Protein AF-X1L0G1-F1 (afdb_monomer_lite)

Secondary structure (DSSP, 8-state):
---TTSS---------HHHHHHHHHHHHHSGGG-S---EEEETTEEEEHHHHHHHHHHTS-B-TT--B---HHHHHHHHHHHHHGGGGGT-TT--HHHHHHHHHHHHHTTS----HHHHHHTTSTT----S-------SSTTT-

pLDDT: mean 85.41, std 16.12, range [44.31, 98.56]

Foldseek 3Di:
DPCPVVDDPPPPPPCDPVNVCVVVVVVVVPPQDDPPFDFDQDPNATDGPVRQVCCLVAFADADPVSHGDGDPLRLQLLLLLLVLVCVCVVDVPDPSVVSSVVSSVCVSNVVDDADRQSSRPRPHPVNDRDDDDDDDADPDPVRD

Sequence (144 aa):
PGMEELVLPGHKYSISSSQLQAIVSQVMTADEFSPQASSQVVSGIELSGNSLRVLEKRYLGKNQRGEVIETPQELFRRVARYIASAESLYDTGADISAIEEIFYQLMTNLEFLPNSPTLMNAGRELGQLSACFVIPVDDSMESI

Organism: NCBI:txid412755

Structure (mmCIF, N/CA/C/O backbone):
data_AF-X1L0G1-F1
#
_entry.id   AF-X1L0G1-F1
#
loop_
_atom_site.group_PDB
_atom_site.id
_atom_site.type_symbol
_atom_site.label_atom_id
_atom_site.label_alt_id
_atom_site.label_comp_id
_atom_site.label_asym_id
_atom_site.label_entity_id
_atom_site.label_seq_id
_atom_site.pdbx_PDB_ins_code
_atom_site.Cartn_x
_atom_site.Cartn_y
_atom_site.Cartn_z
_atom_site.occupancy
_atom_site.B_iso_or_equiv
_atom_site.auth_seq_id
_atom_site.auth_comp_id
_atom_site.auth_asym_id
_atom_site.auth_atom_id
_atom_site.pdbx_PDB_model_num
ATOM 1 N N . PRO A 1 1 ? -18.377 -41.701 14.348 1.00 56.09 1 PRO A N 1
ATOM 2 C CA . PRO A 1 1 ? -18.352 -42.781 15.355 1.00 56.09 1 PRO A CA 1
ATOM 3 C C . PRO A 1 1 ? -16.903 -43.194 15.644 1.00 56.09 1 PRO A C 1
ATOM 5 O O . PRO A 1 1 ? -16.267 -43.783 14.775 1.00 56.09 1 PRO A O 1
ATOM 8 N N . GLY A 1 2 ? -16.365 -42.817 16.804 1.00 65.19 2 GLY A N 1
ATOM 9 C CA . GLY A 1 2 ? -15.024 -43.219 17.255 1.00 65.19 2 GLY A CA 1
ATOM 10 C C . GLY A 1 2 ? -14.082 -42.094 17.704 1.00 65.19 2 GLY A C 1
ATOM 11 O O . GLY A 1 2 ? -12.892 -42.342 17.839 1.00 65.19 2 GLY A O 1
ATOM 12 N N . MET A 1 3 ? -14.572 -40.869 17.916 1.00 62.94 3 MET A N 1
ATOM 13 C CA . MET A 1 3 ? -13.787 -39.736 18.459 1.00 62.94 3 MET A CA 1
ATOM 14 C C . MET A 1 3 ? -14.470 -39.100 19.681 1.00 62.94 3 MET A C 1
ATOM 16 O O . MET A 1 3 ? -14.073 -38.031 20.139 1.00 62.94 3 MET A O 1
ATOM 20 N N . GLU A 1 4 ? -15.510 -39.740 20.219 1.00 67.44 4 GLU A N 1
ATOM 21 C CA . GLU A 1 4 ? -16.305 -39.224 21.334 1.00 67.44 4 GLU A CA 1
ATOM 22 C C . GLU A 1 4 ? -15.498 -39.133 22.647 1.00 67.44 4 GLU A C 1
ATOM 24 O O . GLU A 1 4 ? -15.810 -38.296 23.488 1.00 67.44 4 GLU A O 1
ATOM 29 N N . GLU A 1 5 ? -14.428 -39.923 22.804 1.00 57.28 5 GLU A N 1
ATOM 30 C CA . GLU A 1 5 ? -13.549 -39.915 23.991 1.00 57.28 5 GLU A CA 1
ATOM 31 C C . GLU A 1 5 ? -12.468 -38.818 23.971 1.00 57.28 5 GLU A C 1
ATOM 33 O O . GLU A 1 5 ? -11.870 -38.520 25.002 1.00 57.28 5 GLU A O 1
ATOM 38 N N . LEU A 1 6 ? -12.222 -38.191 22.815 1.00 57.34 6 LEU A N 1
ATOM 39 C CA . LEU A 1 6 ? -11.238 -37.107 22.663 1.00 57.34 6 LEU A CA 1
ATOM 40 C C . LEU A 1 6 ? -11.865 -35.715 22.818 1.00 57.34 6 LEU A C 1
ATOM 42 O O . LEU A 1 6 ? -11.161 -34.705 22.862 1.00 57.34 6 LEU A O 1
ATOM 46 N N . VAL A 1 7 ? -13.192 -35.652 22.927 1.00 50.72 7 VAL A N 1
ATOM 47 C CA . VAL A 1 7 ? -13.920 -34.434 23.264 1.00 50.72 7 VAL A CA 1
ATOM 48 C C . VAL A 1 7 ? -13.991 -34.363 24.784 1.00 50.72 7 VAL A C 1
ATOM 50 O O . VAL A 1 7 ? -14.734 -35.116 25.411 1.00 50.72 7 VAL A O 1
ATOM 53 N N . LEU A 1 8 ? -13.212 -33.454 25.386 1.00 51.69 8 LEU A N 1
ATOM 54 C CA . LEU A 1 8 ? -13.354 -33.108 26.805 1.00 51.69 8 LEU A CA 1
ATOM 55 C C . LEU A 1 8 ? -14.848 -32.934 27.113 1.00 51.69 8 LEU A C 1
ATOM 57 O O . LEU A 1 8 ? -15.512 -32.241 26.335 1.00 51.69 8 LEU A O 1
ATOM 61 N N . PRO A 1 9 ? -15.394 -33.530 28.195 1.00 53.38 9 PRO A N 1
ATOM 62 C CA . PRO A 1 9 ? -16.798 -33.373 28.538 1.00 53.38 9 PRO A CA 1
ATOM 63 C C . PRO A 1 9 ? -17.085 -31.882 28.627 1.00 53.38 9 PRO A C 1
ATOM 65 O O . PRO A 1 9 ? -16.634 -31.199 29.552 1.00 53.38 9 PRO A O 1
ATOM 68 N N . GLY A 1 10 ? -17.768 -31.377 27.595 1.00 50.69 10 GLY A N 1
ATOM 69 C CA . GLY A 1 10 ? -18.078 -29.971 27.467 1.00 50.69 10 GLY A CA 1
ATOM 70 C C . GLY A 1 10 ? -18.776 -29.586 28.748 1.00 50.69 10 GLY A C 1
ATOM 71 O O . GLY A 1 10 ? -19.837 -30.135 29.058 1.00 50.69 10 GLY A O 1
ATOM 72 N N . HIS A 1 11 ? -18.151 -28.708 29.531 1.00 48.50 11 HIS A N 1
ATOM 73 C CA . HIS A 1 11 ? -18.848 -28.074 30.628 1.00 48.50 11 HIS A CA 1
ATOM 74 C C . HIS A 1 11 ? -20.089 -27.462 29.996 1.00 48.50 11 HIS A C 1
ATOM 76 O O . HIS A 1 11 ? -20.002 -26.496 29.236 1.00 48.50 11 HIS A O 1
ATOM 82 N N . LYS A 1 12 ? -21.245 -28.084 30.247 1.00 55.66 12 LYS A N 1
ATOM 83 C CA . LYS A 1 12 ? -22.542 -27.495 29.958 1.00 55.66 12 LYS A CA 1
ATOM 84 C C . LYS A 1 12 ? -22.662 -26.342 30.936 1.00 55.66 12 LYS A C 1
ATOM 86 O O . LYS A 1 12 ? -23.299 -26.467 31.976 1.00 55.66 12 LYS A O 1
ATOM 91 N N . TYR A 1 13 ? -21.969 -25.247 30.643 1.00 55.00 13 TYR A N 1
ATOM 92 C CA . TYR A 1 13 ? -22.233 -23.978 31.276 1.00 55.00 13 TYR A CA 1
ATOM 93 C C . TYR A 1 13 ? -23.708 -23.718 31.003 1.00 55.00 13 TYR A C 1
ATOM 95 O O . TYR A 1 13 ? -24.110 -23.506 29.858 1.00 55.00 13 TYR A O 1
ATOM 103 N N . SER A 1 14 ? -24.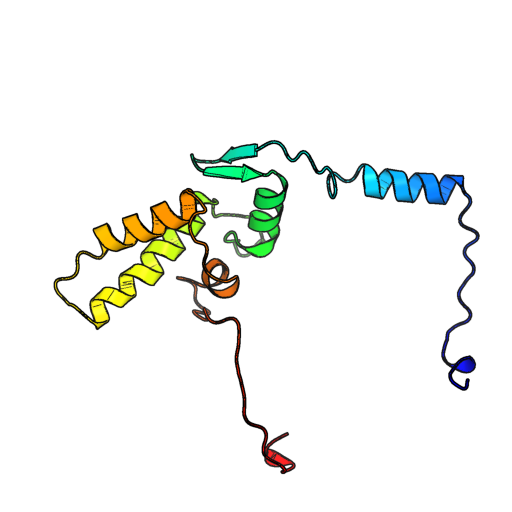537 -23.842 32.040 1.00 58.19 14 SER A N 1
ATOM 104 C CA . SER A 1 14 ? -25.936 -23.446 31.977 1.00 58.19 14 SER A CA 1
ATOM 105 C C . SER A 1 14 ? -25.953 -21.925 31.963 1.00 58.19 14 SER A C 1
ATOM 107 O O . SER A 1 14 ? -26.172 -21.279 32.987 1.00 58.19 14 SER A O 1
ATOM 109 N N . ILE A 1 15 ? -25.612 -21.347 30.816 1.00 67.50 15 ILE A N 1
ATOM 110 C CA . ILE A 1 15 ? -25.731 -19.915 30.616 1.00 67.50 15 ILE A CA 1
ATOM 111 C C . ILE A 1 15 ? -27.228 -19.631 30.679 1.00 67.50 15 ILE A C 1
ATOM 113 O O . ILE A 1 15 ? -28.004 -20.170 29.886 1.00 67.50 15 ILE A O 1
ATOM 117 N N . SER A 1 16 ? -27.654 -18.855 31.673 1.00 79.31 16 SER A N 1
ATOM 118 C CA . SER A 1 16 ? -29.059 -18.477 31.781 1.00 79.31 16 SER A CA 1
ATOM 119 C C . SER A 1 16 ? -29.455 -17.658 30.554 1.00 79.31 16 SER A C 1
ATOM 121 O O . SER A 1 16 ? -28.628 -16.955 29.970 1.00 79.31 16 SER A O 1
ATOM 123 N N . SER A 1 17 ? -30.734 -17.671 30.176 1.00 75.69 17 SER A N 1
ATOM 124 C CA . SER A 1 17 ? -31.220 -16.836 29.068 1.00 75.69 17 SER A CA 1
ATOM 125 C C . SER A 1 17 ? -30.875 -15.352 29.257 1.00 75.69 17 SER A C 1
ATOM 127 O O . SER A 1 17 ? -30.631 -14.656 28.278 1.00 75.69 17 SER A O 1
ATOM 129 N N . SER A 1 18 ? -30.775 -14.884 30.508 1.00 77.88 18 SER A N 1
ATOM 130 C CA . SER A 1 18 ? -30.327 -13.530 30.850 1.00 77.88 18 SER A CA 1
ATOM 131 C C . SER A 1 18 ? -28.828 -13.304 30.637 1.00 77.88 18 SER A C 1
ATOM 133 O O . SER A 1 18 ? -28.445 -12.238 30.170 1.00 77.88 18 SER A O 1
ATOM 135 N N . GLN A 1 19 ? -27.972 -14.288 30.923 1.00 79.50 19 GLN A N 1
ATOM 136 C CA . GLN A 1 19 ? -26.539 -14.214 30.626 1.00 79.50 19 GLN A CA 1
ATOM 137 C C . GLN A 1 19 ? -26.280 -14.301 29.119 1.00 79.50 19 GLN A C 1
ATOM 139 O O . GLN A 1 19 ? -25.451 -13.561 28.603 1.00 79.50 19 GLN A O 1
ATOM 144 N N . LEU A 1 20 ? -27.030 -15.141 28.401 1.00 79.38 20 LEU A N 1
ATOM 145 C CA . LEU A 1 20 ? -26.990 -15.197 26.940 1.00 79.38 20 LEU A CA 1
ATOM 146 C C . LEU A 1 20 ? -27.439 -13.867 26.336 1.00 79.38 20 LEU A C 1
ATOM 148 O O . LEU A 1 20 ? -26.749 -13.338 25.475 1.00 79.38 20 LEU A O 1
ATOM 152 N N . GLN A 1 21 ? -28.537 -13.281 26.822 1.00 76.00 21 GLN A N 1
ATOM 153 C CA . GLN A 1 21 ? -28.964 -11.947 26.398 1.00 76.00 21 GLN A CA 1
ATOM 154 C C . GLN A 1 21 ? -27.951 -10.864 26.762 1.00 76.00 21 GLN A C 1
ATOM 156 O O . GLN A 1 21 ? -27.765 -9.955 25.968 1.00 76.00 21 GLN A O 1
ATOM 161 N N . ALA A 1 22 ? -27.273 -10.948 27.908 1.00 78.81 22 ALA A N 1
ATOM 162 C CA . ALA A 1 22 ? -26.240 -9.987 28.286 1.00 78.81 22 ALA A CA 1
ATOM 163 C C . ALA A 1 22 ? -25.001 -10.093 27.388 1.00 78.81 22 ALA A C 1
ATOM 165 O O . ALA A 1 22 ? -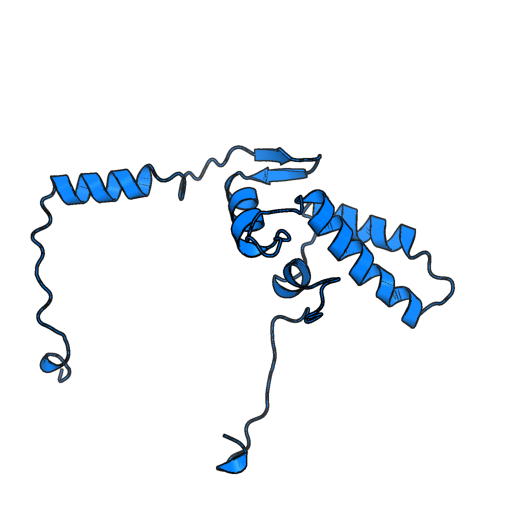24.493 -9.068 26.949 1.00 78.81 22 ALA A O 1
ATOM 166 N N . ILE A 1 23 ? -24.553 -11.310 27.067 1.00 77.12 23 ILE A N 1
ATOM 167 C CA . ILE A 1 23 ? -23.427 -11.550 26.154 1.00 77.12 23 ILE A CA 1
ATOM 168 C C . ILE A 1 23 ? -23.801 -11.127 24.735 1.00 77.12 23 ILE A C 1
ATOM 170 O O . ILE A 1 23 ? -23.052 -10.391 24.107 1.00 77.12 23 ILE A O 1
ATOM 174 N N . VAL A 1 24 ? -24.972 -11.532 24.236 1.00 70.31 24 VAL A N 1
ATOM 175 C CA . VAL A 1 24 ? -25.457 -11.121 22.913 1.00 70.31 24 VAL A CA 1
ATOM 176 C C . VAL A 1 24 ? -25.641 -9.611 22.863 1.00 70.31 24 VAL A C 1
ATOM 178 O O . VAL A 1 24 ? -25.198 -8.998 21.907 1.00 70.31 24 VAL A O 1
ATOM 181 N N . SER A 1 25 ? -26.218 -8.987 23.889 1.00 68.94 25 SER A N 1
ATOM 182 C CA . SER A 1 25 ? -26.354 -7.531 23.944 1.00 68.94 25 SER A CA 1
ATOM 183 C C . SER A 1 25 ? -24.984 -6.860 23.981 1.00 68.94 25 SER A C 1
ATOM 185 O O . SER A 1 25 ? -24.761 -5.958 23.197 1.00 68.94 25 SER A O 1
ATOM 187 N N . GLN A 1 26 ? -24.013 -7.351 24.760 1.00 66.19 26 GLN A N 1
ATOM 188 C CA . GLN A 1 26 ? -22.638 -6.832 24.739 1.00 66.19 26 GLN A CA 1
ATOM 189 C C . GLN A 1 26 ? -21.978 -6.965 23.362 1.00 66.19 26 GLN A C 1
ATOM 191 O O . GLN A 1 26 ? -21.394 -5.997 22.885 1.00 66.19 26 GLN A O 1
ATOM 196 N N . VAL A 1 27 ? -22.123 -8.113 22.698 1.00 63.66 27 VAL A N 1
ATOM 197 C CA . VAL A 1 27 ? -21.602 -8.366 21.344 1.00 63.66 27 VAL A CA 1
ATOM 198 C C . VAL A 1 27 ? -22.321 -7.517 20.287 1.00 63.66 27 VAL A C 1
ATOM 200 O O . VAL A 1 27 ? -21.696 -7.096 19.325 1.00 63.66 27 VAL A O 1
ATOM 203 N N . MET A 1 28 ? -23.611 -7.229 20.469 1.00 57.31 28 MET A N 1
ATOM 204 C CA . MET A 1 28 ? -24.414 -6.401 19.556 1.00 57.31 28 MET A CA 1
ATOM 205 C C . MET A 1 28 ? -24.293 -4.894 19.851 1.00 57.31 28 MET A C 1
ATOM 207 O O . MET A 1 28 ? -24.550 -4.084 18.967 1.00 57.31 28 MET A O 1
ATOM 211 N N . THR A 1 29 ? -23.926 -4.508 21.081 1.00 55.34 29 THR A N 1
ATOM 212 C CA . THR A 1 29 ? -23.602 -3.124 21.486 1.00 55.34 29 THR A CA 1
ATOM 213 C C . THR A 1 29 ? -22.150 -2.765 21.224 1.00 55.34 29 THR A C 1
ATOM 215 O O . THR A 1 29 ? -21.821 -1.584 21.139 1.00 55.34 29 THR A O 1
ATOM 218 N N . ALA A 1 30 ? -21.272 -3.764 21.089 1.00 51.41 30 ALA A N 1
ATOM 219 C CA . ALA A 1 30 ? -20.046 -3.557 20.357 1.00 51.41 30 ALA A CA 1
ATOM 220 C C . ALA A 1 30 ? -20.498 -3.163 18.950 1.00 51.41 30 ALA A C 1
ATOM 222 O O . ALA A 1 30 ? -21.200 -3.918 18.285 1.00 51.41 30 ALA A O 1
ATOM 223 N N . ASP A 1 31 ? -20.146 -1.951 18.539 1.00 51.28 31 ASP A N 1
ATOM 224 C CA . ASP A 1 31 ? -20.389 -1.309 17.237 1.00 51.28 31 ASP A CA 1
ATOM 225 C C . ASP A 1 31 ? -19.941 -2.144 16.003 1.00 51.28 31 ASP A C 1
ATOM 227 O O . ASP A 1 31 ? -19.758 -1.616 14.908 1.00 51.28 31 ASP A O 1
ATOM 231 N N . GLU A 1 32 ? -19.695 -3.444 16.160 1.00 50.88 32 GLU A N 1
ATOM 232 C CA . GLU A 1 32 ? -19.045 -4.348 15.221 1.00 50.88 32 GLU A CA 1
ATOM 233 C C . GLU A 1 32 ? -19.951 -4.782 14.061 1.00 50.88 32 GLU A C 1
ATOM 235 O O . GLU A 1 32 ? -19.433 -5.240 13.046 1.00 50.88 32 GLU A O 1
ATOM 240 N N . PHE A 1 33 ? -21.274 -4.597 14.149 1.00 49.34 33 PHE A N 1
ATOM 241 C CA . PHE A 1 33 ? -22.211 -5.050 13.109 1.00 49.34 33 PHE A CA 1
ATOM 242 C C . PHE A 1 33 ? -23.384 -4.098 12.829 1.00 49.34 33 PHE A C 1
ATOM 244 O O . PHE A 1 33 ? -24.454 -4.543 12.417 1.00 49.34 33 PHE A O 1
ATOM 251 N N . SER A 1 34 ? -23.210 -2.781 12.990 1.00 44.31 34 SER A N 1
ATOM 252 C CA . SER A 1 34 ? -24.196 -1.841 12.437 1.00 44.31 34 SER A CA 1
ATOM 253 C C . SER A 1 34 ? -24.009 -1.726 10.913 1.00 44.31 34 SER A C 1
ATOM 255 O O . SER A 1 34 ? -22.979 -1.213 10.468 1.00 44.31 34 SER A O 1
ATOM 257 N N . PRO A 1 35 ? -24.981 -2.157 10.081 1.00 49.69 35 PRO A N 1
ATOM 258 C CA . PRO A 1 35 ? -24.902 -2.055 8.620 1.00 49.69 35 PRO A CA 1
ATOM 259 C C . PRO A 1 35 ? -25.003 -0.606 8.113 1.00 49.69 35 PRO A C 1
ATOM 261 O O . PRO A 1 35 ? -24.914 -0.358 6.914 1.00 49.69 35 PRO A O 1
ATOM 264 N N . GLN A 1 36 ? -25.184 0.359 9.016 1.00 52.50 36 GLN A N 1
ATOM 265 C CA . GLN A 1 36 ? -25.260 1.787 8.730 1.00 52.50 36 GLN A CA 1
ATOM 266 C C . GLN A 1 36 ? -24.028 2.475 9.323 1.00 52.50 36 GLN A C 1
ATOM 268 O O . GLN A 1 36 ? -24.119 3.269 10.257 1.00 52.50 36 GLN A O 1
ATOM 273 N N . ALA A 1 37 ? -22.842 2.129 8.822 1.00 55.28 37 ALA A N 1
ATOM 274 C CA . ALA A 1 37 ? -21.630 2.835 9.208 1.00 55.28 37 ALA A CA 1
ATOM 275 C C . ALA A 1 37 ? -21.686 4.251 8.621 1.00 55.28 37 ALA A C 1
ATOM 277 O O . ALA A 1 37 ? -21.609 4.426 7.406 1.00 55.28 37 ALA A O 1
ATOM 278 N N . SER A 1 38 ? -21.826 5.264 9.477 1.00 63.81 38 SER A N 1
ATOM 279 C CA . SER A 1 38 ? -21.668 6.664 9.082 1.00 63.81 38 SER A CA 1
ATOM 280 C C . SER A 1 38 ? -20.338 6.830 8.337 1.00 63.81 38 SER A C 1
ATOM 282 O O . SER A 1 38 ? -19.285 6.485 8.887 1.00 63.81 38 SER A O 1
ATOM 284 N N . SER A 1 39 ? -20.387 7.326 7.099 1.00 68.56 39 SER A N 1
ATOM 285 C CA . SER A 1 39 ? -19.184 7.748 6.380 1.00 68.56 39 SER A CA 1
ATOM 286 C C . SER A 1 39 ? -18.595 8.960 7.094 1.00 68.56 39 SER A C 1
ATOM 288 O O . SER A 1 39 ? -19.320 9.881 7.475 1.00 68.56 39 SER A O 1
ATOM 290 N N . GLN A 1 40 ? -17.292 8.932 7.326 1.00 76.00 40 GLN A N 1
ATOM 291 C CA . GLN A 1 40 ? -16.529 10.032 7.883 1.00 76.00 40 GLN A CA 1
ATOM 292 C C . GLN A 1 40 ? -15.551 10.502 6.813 1.00 76.00 40 GLN A C 1
ATOM 294 O O . GLN A 1 40 ? -14.797 9.707 6.252 1.00 76.00 40 GLN A O 1
ATOM 299 N N . VAL A 1 41 ? -15.553 11.805 6.541 1.00 77.62 41 VAL A N 1
ATOM 300 C CA . VAL A 1 41 ? -14.529 12.420 5.697 1.00 77.62 41 VAL A CA 1
ATOM 301 C C . VAL A 1 41 ? -13.295 12.622 6.566 1.00 77.62 41 VAL A C 1
ATOM 303 O O . VAL A 1 41 ? -13.253 13.533 7.393 1.00 77.62 41 VAL A O 1
ATOM 306 N N . VAL A 1 42 ? -12.292 11.764 6.398 1.00 76.50 42 VAL A N 1
ATOM 307 C CA . VAL A 1 42 ? -11.003 11.890 7.084 1.00 76.50 42 VAL A CA 1
ATOM 308 C C . VAL A 1 42 ? -9.980 12.362 6.069 1.00 76.50 42 VAL A C 1
ATOM 310 O O . VAL A 1 42 ? -9.698 11.672 5.093 1.00 76.50 42 VAL A O 1
ATOM 313 N N . SER A 1 43 ? -9.445 13.564 6.285 1.00 71.25 43 SER A N 1
ATOM 314 C CA . SER A 1 43 ? -8.429 14.167 5.410 1.00 71.25 43 SER A CA 1
ATOM 315 C C . SER A 1 43 ? -8.834 14.229 3.926 1.00 71.25 43 SER A C 1
ATOM 317 O O . SER A 1 43 ? -8.001 14.069 3.040 1.00 71.25 43 SER A O 1
ATOM 319 N N . GLY A 1 44 ? -10.126 14.446 3.654 1.00 78.88 44 GLY A N 1
ATOM 320 C CA . GLY A 1 44 ? -10.676 14.519 2.294 1.00 78.88 44 GLY A CA 1
ATOM 321 C C . GLY A 1 44 ? -11.023 13.170 1.656 1.00 78.88 44 GLY A C 1
ATOM 322 O O . GLY A 1 44 ? -11.441 13.152 0.506 1.00 78.88 44 GLY A O 1
ATOM 323 N N . ILE A 1 45 ? -10.883 12.060 2.388 1.00 90.06 45 ILE A N 1
ATOM 324 C CA . ILE A 1 45 ? -11.218 10.708 1.928 1.00 90.06 45 ILE A CA 1
ATOM 325 C C . ILE A 1 45 ? -12.480 10.247 2.660 1.00 90.06 45 ILE A C 1
ATOM 327 O O . ILE A 1 45 ? -12.529 10.264 3.893 1.00 90.06 45 ILE A O 1
ATOM 331 N N . GLU A 1 46 ? -13.499 9.827 1.915 1.00 90.44 46 GLU A N 1
ATOM 332 C CA . GLU A 1 46 ? -14.726 9.265 2.483 1.00 90.44 46 GLU A CA 1
ATOM 333 C C . GLU A 1 46 ? -14.501 7.816 2.925 1.00 90.44 46 GLU A C 1
ATOM 335 O O . GLU A 1 46 ? -14.386 6.903 2.108 1.00 90.44 46 GLU A O 1
ATOM 340 N N . LEU A 1 47 ? -14.432 7.591 4.238 1.00 91.06 47 LEU A N 1
ATOM 341 C CA . LEU A 1 47 ? -14.208 6.273 4.823 1.00 91.06 47 LEU A CA 1
ATOM 342 C C . LEU A 1 47 ? -15.279 5.954 5.860 1.00 91.06 47 LEU A C 1
ATOM 344 O O . LEU A 1 47 ? -15.616 6.764 6.719 1.00 91.06 47 LEU A O 1
ATOM 348 N N . SER A 1 48 ? -15.791 4.724 5.829 1.00 91.25 48 SER A N 1
ATOM 349 C CA . SER A 1 48 ? -16.690 4.255 6.885 1.00 91.25 48 SER A CA 1
ATOM 350 C C . SER A 1 48 ? -15.950 4.138 8.223 1.00 91.25 48 SER A C 1
ATOM 352 O O . SER A 1 48 ? -14.750 3.848 8.264 1.00 91.25 48 SER A O 1
ATOM 354 N N . GLY A 1 49 ? -16.677 4.256 9.337 1.00 89.31 49 GLY A N 1
ATOM 355 C CA . GLY A 1 49 ? -16.099 4.015 10.665 1.00 89.31 49 GLY A CA 1
ATOM 356 C C . GLY A 1 49 ? -15.481 2.614 10.825 1.00 89.31 49 GLY A C 1
ATOM 357 O O . GLY A 1 49 ? -14.516 2.443 11.566 1.00 89.31 49 GLY A O 1
ATOM 358 N N . ASN A 1 50 ? -15.986 1.599 10.113 1.00 89.81 50 ASN A N 1
ATOM 359 C CA . ASN A 1 50 ? -15.362 0.272 10.093 1.00 89.81 50 ASN A CA 1
ATOM 360 C C . ASN A 1 50 ? -14.033 0.284 9.319 1.00 89.81 50 ASN A C 1
ATOM 362 O O . ASN A 1 50 ? -13.034 -0.261 9.787 1.00 89.81 50 ASN A O 1
ATOM 366 N N . SER A 1 51 ? -13.998 0.956 8.165 1.00 91.56 51 SER A N 1
ATOM 367 C CA . SER A 1 51 ? -12.785 1.108 7.355 1.00 91.56 51 SER A CA 1
ATOM 368 C C . SER A 1 51 ? -11.665 1.764 8.161 1.00 91.56 51 SER A C 1
ATOM 370 O O . SER A 1 51 ? -10.547 1.256 8.161 1.00 91.56 51 SER A O 1
ATOM 372 N N . LEU A 1 52 ? -11.968 2.830 8.910 1.00 92.81 52 LEU A N 1
ATOM 373 C CA . LEU A 1 52 ? -10.992 3.510 9.769 1.00 92.81 52 LEU A CA 1
ATOM 374 C C . LEU A 1 52 ? -10.434 2.581 10.851 1.00 92.81 52 LEU A C 1
ATOM 376 O O . LEU A 1 52 ? -9.218 2.449 10.975 1.00 92.81 52 LEU A O 1
ATOM 380 N N . ARG A 1 53 ? -11.299 1.839 11.554 1.00 92.19 53 ARG A N 1
ATOM 381 C CA . ARG A 1 53 ? -10.864 0.851 12.558 1.00 92.19 53 ARG A CA 1
ATOM 382 C C . ARG A 1 53 ? -9.965 -0.228 11.953 1.00 92.19 53 ARG A C 1
ATOM 384 O O . ARG A 1 53 ? -8.965 -0.621 12.555 1.00 92.19 53 ARG A O 1
ATOM 391 N N . VAL A 1 54 ? -10.297 -0.723 10.759 1.00 94.69 54 VAL A N 1
ATOM 392 C CA . VAL A 1 54 ? -9.475 -1.716 10.050 1.00 94.69 54 VAL A CA 1
ATOM 393 C C . VAL A 1 54 ? -8.121 -1.123 9.650 1.00 94.69 54 VAL A C 1
ATOM 395 O O . VAL A 1 54 ? -7.096 -1.781 9.853 1.00 94.69 54 VAL A O 1
ATOM 398 N N . LEU A 1 55 ? -8.098 0.111 9.135 1.00 95.62 55 LEU A N 1
ATOM 399 C CA . LEU A 1 55 ? -6.874 0.833 8.786 1.00 95.62 55 LEU A CA 1
ATOM 400 C C . LEU A 1 55 ? -5.959 1.000 10.002 1.00 95.62 55 LEU A C 1
ATOM 402 O O . LEU A 1 55 ? -4.814 0.553 9.959 1.00 95.62 55 LEU A O 1
ATOM 406 N N . GLU A 1 56 ? -6.469 1.539 11.108 1.00 94.38 56 GLU A N 1
ATOM 407 C CA . GLU A 1 56 ? -5.722 1.717 12.361 1.00 94.38 56 GLU A CA 1
ATOM 408 C C . GLU A 1 56 ? -5.183 0.398 12.920 1.00 94.38 56 GLU A C 1
ATOM 410 O O . GLU A 1 56 ? -4.050 0.308 13.407 1.00 94.38 56 GLU A O 1
ATOM 415 N N . LYS A 1 57 ? -5.983 -0.669 12.849 1.00 94.50 57 LYS A N 1
ATOM 416 C CA . LYS A 1 57 ? -5.587 -1.962 13.402 1.00 94.50 57 LYS A CA 1
ATOM 417 C C . LYS A 1 57 ? -4.488 -2.627 12.574 1.00 94.50 57 LYS A C 1
ATOM 419 O O . LYS A 1 57 ? -3.576 -3.202 13.171 1.00 94.50 57 LYS A O 1
ATOM 424 N N . ARG A 1 58 ? -4.573 -2.569 11.239 1.00 94.12 58 ARG A N 1
ATOM 425 C CA . ARG A 1 58 ? -3.817 -3.457 10.333 1.00 94.12 58 ARG A CA 1
ATOM 426 C C . ARG A 1 58 ? -2.841 -2.757 9.384 1.00 94.12 58 ARG A C 1
ATOM 428 O O . ARG A 1 58 ? -1.867 -3.393 9.004 1.00 94.12 58 ARG A O 1
ATOM 435 N N . TYR A 1 59 ? -3.106 -1.521 8.967 1.00 96.69 59 TYR A N 1
ATOM 436 C CA 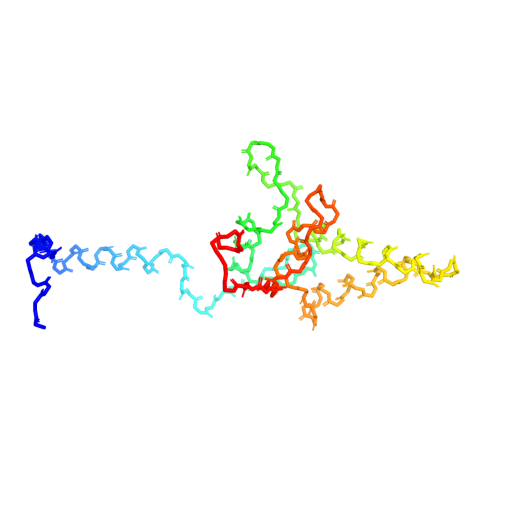. TYR A 1 59 ? -2.441 -0.920 7.800 1.00 96.69 59 TYR A CA 1
ATOM 437 C C . TYR A 1 59 ? -1.623 0.328 8.131 1.00 96.69 59 TYR A C 1
ATOM 439 O O . TYR A 1 59 ? -0.501 0.468 7.641 1.00 96.69 59 TYR A O 1
ATOM 447 N N . LEU A 1 60 ? -2.156 1.213 8.978 1.00 96.69 60 LEU A N 1
ATOM 448 C CA . LEU A 1 60 ? -1.475 2.451 9.342 1.00 96.69 60 LEU A CA 1
ATOM 449 C C . LEU A 1 60 ? -0.166 2.157 10.082 1.00 96.69 60 LEU A C 1
ATOM 451 O O . LEU A 1 60 ? -0.068 1.248 10.911 1.00 96.69 60 LEU A O 1
ATOM 455 N N . GLY A 1 61 ? 0.860 2.929 9.741 1.00 95.12 61 GLY A N 1
ATOM 456 C CA . GLY A 1 61 ? 2.164 2.942 10.383 1.00 95.12 61 GLY A CA 1
ATOM 457 C C . GLY A 1 61 ? 2.066 3.138 11.880 1.00 95.12 61 GLY A C 1
ATOM 458 O O . GLY A 1 61 ? 1.309 3.973 12.373 1.00 95.12 61 GLY A O 1
ATOM 459 N N . LYS A 1 62 ? 2.857 2.341 12.595 1.00 95.19 62 LYS A N 1
ATOM 460 C CA . LYS A 1 62 ? 2.964 2.382 14.046 1.00 95.19 62 LYS A CA 1
ATOM 461 C C . LYS A 1 62 ? 4.413 2.564 14.439 1.00 95.19 62 LYS A C 1
ATOM 463 O O . LYS A 1 62 ? 5.309 2.031 13.787 1.00 95.19 62 LYS A O 1
ATOM 468 N N . ASN A 1 63 ? 4.632 3.315 15.507 1.00 93.56 63 ASN A N 1
ATOM 469 C CA . ASN A 1 63 ? 5.955 3.430 16.100 1.00 93.56 63 ASN A CA 1
ATOM 470 C C . ASN A 1 63 ? 6.291 2.191 16.955 1.00 93.56 63 ASN A C 1
ATOM 472 O O . ASN A 1 63 ? 5.496 1.261 17.092 1.00 93.56 63 ASN A O 1
ATOM 476 N N . GLN A 1 64 ? 7.469 2.197 17.581 1.00 93.50 64 GLN A N 1
ATOM 477 C CA . GLN A 1 64 ? 7.946 1.096 18.430 1.00 93.50 64 GLN A CA 1
ATOM 478 C C . GLN A 1 64 ? 7.072 0.841 19.673 1.00 93.50 64 GLN A C 1
ATOM 480 O O . GLN A 1 64 ? 7.130 -0.239 20.251 1.00 93.50 64 GLN A O 1
ATOM 485 N N . ARG A 1 65 ? 6.251 1.817 20.083 1.00 94.62 65 ARG A N 1
ATOM 486 C CA . ARG A 1 65 ? 5.284 1.686 21.185 1.00 94.62 65 ARG A CA 1
ATOM 487 C C . ARG A 1 65 ? 3.919 1.172 20.713 1.00 94.62 65 ARG A C 1
ATOM 489 O O . ARG A 1 65 ? 3.022 1.004 21.530 1.00 94.62 65 ARG A O 1
ATOM 496 N N . GLY A 1 66 ? 3.753 0.924 19.411 1.00 91.81 66 GLY A N 1
ATOM 497 C CA . GLY A 1 66 ? 2.494 0.486 18.811 1.00 91.81 66 GLY A CA 1
ATOM 498 C C . GLY A 1 66 ? 1.479 1.610 18.576 1.00 91.81 66 GLY A C 1
ATOM 499 O O . GLY A 1 66 ? 0.347 1.325 18.187 1.00 91.81 66 GLY A O 1
ATOM 500 N N . GLU A 1 67 ? 1.864 2.870 18.788 1.00 95.25 67 GLU A N 1
ATOM 501 C CA . GLU A 1 67 ? 0.998 4.032 18.566 1.00 95.25 67 GLU A CA 1
ATOM 502 C C . GLU A 1 67 ? 0.910 4.322 17.063 1.00 95.25 67 GLU A C 1
ATOM 504 O O . GLU A 1 67 ? 1.932 4.285 16.372 1.00 95.25 67 GLU A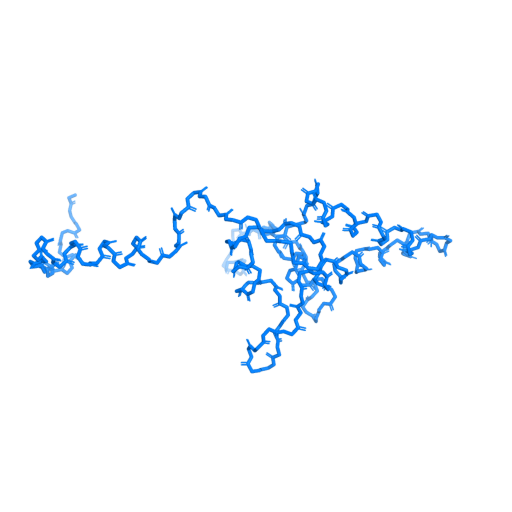 O 1
ATOM 509 N N . VAL A 1 68 ? -0.295 4.608 16.559 1.00 96.12 68 VAL A N 1
ATOM 510 C CA . VAL A 1 68 ? -0.519 4.970 15.151 1.00 96.12 68 VAL A CA 1
ATOM 511 C C . VAL A 1 68 ? 0.110 6.337 14.871 1.00 96.12 68 VAL A C 1
ATOM 513 O O . VAL A 1 68 ? -0.170 7.304 15.573 1.00 96.12 68 VAL A O 1
ATOM 516 N N . ILE A 1 69 ? 0.961 6.402 13.847 1.00 96.44 69 ILE A N 1
ATOM 517 C CA . ILE A 1 69 ? 1.709 7.603 13.432 1.00 96.44 69 ILE A CA 1
ATOM 518 C C . ILE A 1 69 ? 1.481 7.974 11.962 1.00 96.44 69 ILE A C 1
ATOM 520 O O . ILE A 1 69 ? 2.168 8.838 11.434 1.00 96.44 69 ILE A O 1
ATOM 524 N N . GLU A 1 70 ? 0.570 7.280 11.289 1.00 96.44 70 GLU A N 1
ATOM 525 C CA . GLU A 1 70 ? 0.261 7.472 9.876 1.00 96.44 70 GLU A CA 1
ATOM 526 C C . GLU A 1 70 ? -1.249 7.633 9.729 1.00 96.44 70 GLU A C 1
ATOM 528 O O . GLU A 1 70 ? -2.016 6.876 10.320 1.00 96.44 70 GLU A O 1
ATOM 533 N N . THR A 1 71 ? -1.677 8.606 8.937 1.00 95.69 71 THR A N 1
ATOM 534 C CA . THR A 1 71 ? -3.073 8.828 8.551 1.00 95.69 71 THR A CA 1
ATOM 535 C C . THR A 1 71 ? -3.430 8.040 7.281 1.00 95.69 71 THR A C 1
ATOM 537 O O . THR A 1 71 ? -2.538 7.662 6.518 1.00 95.69 71 THR A O 1
ATOM 540 N N . PRO A 1 72 ? -4.725 7.816 6.975 1.00 96.38 72 PRO A N 1
ATOM 541 C CA . PRO A 1 72 ? -5.133 7.192 5.709 1.00 96.38 72 PRO A CA 1
ATOM 542 C C . PRO A 1 72 ? -4.581 7.909 4.466 1.00 96.38 72 PRO A C 1
ATOM 544 O O . PRO A 1 72 ? -4.191 7.267 3.493 1.00 96.38 72 PRO A O 1
ATOM 547 N N . GLN A 1 73 ? -4.492 9.240 4.523 1.00 96.44 73 GLN A N 1
ATOM 548 C CA . GLN A 1 73 ? -3.927 10.056 3.454 1.00 96.44 73 GLN A CA 1
ATOM 549 C C . GLN A 1 73 ? -2.433 9.769 3.245 1.00 96.44 73 GLN A C 1
ATOM 551 O O . GLN A 1 73 ? -1.987 9.558 2.118 1.00 96.44 73 GLN A O 1
ATOM 556 N N . GLU A 1 74 ? -1.664 9.726 4.334 1.00 97.19 74 GLU A N 1
ATOM 557 C CA . GLU A 1 74 ? -0.230 9.424 4.303 1.00 97.19 74 GLU A CA 1
ATOM 558 C C . GLU A 1 74 ? 0.036 7.983 3.859 1.00 97.19 74 GLU A C 1
ATOM 560 O O . GLU A 1 74 ? 0.945 7.762 3.062 1.00 97.19 74 GLU A O 1
ATOM 565 N N . LEU A 1 75 ? -0.797 7.025 4.287 1.00 97.62 75 LEU A N 1
ATOM 566 C CA . LEU A 1 75 ? -0.763 5.636 3.818 1.00 97.62 75 LEU A CA 1
ATOM 567 C C . LEU A 1 75 ? -0.870 5.572 2.290 1.00 97.62 75 LEU A C 1
ATOM 569 O O . LEU A 1 75 ? -0.001 4.990 1.638 1.00 97.62 75 LEU A O 1
ATOM 573 N N . PHE A 1 76 ? -1.915 6.167 1.707 1.00 98.06 76 PHE A N 1
ATOM 574 C CA . PHE A 1 76 ? -2.110 6.130 0.256 1.00 98.06 76 PHE A CA 1
ATOM 575 C C . PHE A 1 76 ? -1.023 6.901 -0.487 1.00 98.06 76 PHE A C 1
ATOM 577 O O . PHE A 1 76 ? -0.533 6.424 -1.508 1.00 98.06 76 PHE A O 1
ATOM 584 N N . ARG A 1 77 ? -0.569 8.039 0.050 1.00 98.06 77 ARG A N 1
ATOM 585 C CA . ARG A 1 77 ? 0.540 8.807 -0.529 1.00 98.06 77 ARG A CA 1
ATOM 586 C C . ARG A 1 77 ? 1.845 8.009 -0.530 1.00 98.06 77 ARG A C 1
ATOM 588 O O . ARG A 1 77 ? 2.526 7.958 -1.551 1.00 98.06 77 ARG A O 1
ATOM 595 N N . ARG A 1 78 ? 2.175 7.326 0.574 1.00 98.19 78 ARG A N 1
ATOM 596 C CA . ARG A 1 78 ? 3.346 6.438 0.672 1.00 98.19 78 ARG A CA 1
ATOM 597 C C . ARG A 1 78 ? 3.283 5.325 -0.368 1.00 98.19 78 ARG A C 1
ATOM 599 O O . ARG A 1 78 ? 4.275 5.079 -1.050 1.00 98.19 78 ARG A O 1
ATOM 606 N N . VAL A 1 79 ? 2.139 4.650 -0.476 1.00 98.50 79 VAL A N 1
ATOM 607 C CA . VAL A 1 79 ? 1.949 3.540 -1.419 1.00 98.50 79 VAL A CA 1
ATOM 608 C C . VAL A 1 79 ? 2.078 4.033 -2.862 1.00 98.50 79 VAL A C 1
ATOM 610 O O . VAL A 1 79 ? 2.841 3.448 -3.627 1.00 98.50 79 VAL A O 1
ATOM 613 N N . ALA A 1 80 ? 1.411 5.136 -3.211 1.00 98.56 80 ALA A N 1
ATOM 614 C CA . ALA A 1 80 ? 1.455 5.727 -4.547 1.00 98.56 80 ALA A CA 1
ATOM 615 C C . ALA A 1 80 ? 2.886 6.092 -4.954 1.00 98.56 80 ALA A C 1
ATOM 617 O O . ALA A 1 80 ? 3.360 5.663 -6.005 1.00 98.56 80 ALA A O 1
ATOM 618 N N . ARG A 1 81 ? 3.602 6.806 -4.076 1.00 98.44 81 ARG A N 1
ATOM 619 C CA . ARG A 1 81 ? 4.993 7.208 -4.301 1.00 98.44 81 ARG A CA 1
ATOM 620 C C . ARG A 1 81 ? 5.910 6.006 -4.498 1.00 98.44 81 ARG A C 1
ATOM 622 O O . ARG A 1 81 ? 6.774 6.018 -5.372 1.00 98.44 81 ARG A O 1
ATOM 629 N N . TYR A 1 82 ? 5.747 4.973 -3.673 1.00 98.06 82 TYR A N 1
ATOM 630 C CA . TYR A 1 82 ? 6.591 3.785 -3.745 1.00 98.06 82 TYR A CA 1
ATOM 631 C C . TYR A 1 82 ? 6.383 3.025 -5.057 1.00 98.06 82 TYR A C 1
ATOM 633 O O . TYR A 1 82 ? 7.360 2.665 -5.706 1.00 98.06 82 TYR A O 1
ATOM 641 N N . ILE A 1 83 ? 5.131 2.839 -5.485 1.00 97.38 83 ILE A N 1
ATOM 642 C CA . ILE A 1 83 ? 4.815 2.169 -6.753 1.00 97.38 83 ILE A CA 1
ATOM 643 C C . ILE A 1 83 ? 5.307 3.004 -7.942 1.00 97.38 83 ILE A C 1
ATOM 645 O O . ILE A 1 83 ? 6.015 2.474 -8.793 1.00 97.38 83 ILE A O 1
ATOM 649 N N . ALA A 1 84 ? 5.019 4.310 -7.970 1.00 97.94 84 ALA A N 1
ATOM 650 C CA . ALA A 1 84 ? 5.439 5.201 -9.055 1.00 97.94 84 ALA A CA 1
ATOM 651 C C . ALA A 1 84 ? 6.966 5.258 -9.226 1.00 97.94 84 ALA A C 1
ATOM 653 O O . ALA A 1 84 ? 7.464 5.421 -10.336 1.00 97.94 84 ALA A O 1
ATOM 654 N N . SER A 1 85 ? 7.731 5.073 -8.145 1.00 96.31 85 SER A N 1
ATOM 655 C CA . SER A 1 85 ? 9.197 5.068 -8.213 1.00 96.31 85 SER A CA 1
ATOM 656 C C . SER A 1 85 ? 9.767 3.968 -9.118 1.00 96.31 85 SER A C 1
ATOM 658 O O . SER A 1 85 ? 10.863 4.136 -9.657 1.00 96.31 85 SER A O 1
ATOM 660 N N . ALA A 1 86 ? 9.020 2.881 -9.342 1.00 96.00 86 ALA A N 1
ATOM 661 C CA . ALA A 1 86 ? 9.436 1.797 -10.224 1.00 96.00 86 ALA A CA 1
ATOM 662 C C . ALA A 1 86 ? 9.537 2.232 -11.696 1.00 96.00 86 ALA A C 1
ATOM 664 O O . ALA A 1 86 ? 10.322 1.647 -12.436 1.00 96.00 86 ALA A O 1
ATOM 665 N N . GLU A 1 87 ? 8.818 3.279 -12.113 1.00 96.88 87 GLU A N 1
ATOM 666 C CA . GLU A 1 87 ? 8.840 3.788 -13.494 1.00 96.88 87 GLU A CA 1
ATOM 667 C C . GLU A 1 87 ? 10.237 4.249 -13.917 1.00 96.88 87 GLU A C 1
ATOM 669 O O . GLU A 1 87 ? 10.646 4.041 -15.057 1.00 96.88 87 GLU A O 1
ATOM 674 N N . SER A 1 88 ? 11.028 4.755 -12.964 1.00 94.81 88 SER A N 1
ATOM 675 C CA . SER A 1 88 ? 12.424 5.150 -13.197 1.00 94.81 88 SER A CA 1
ATOM 676 C C . SER A 1 88 ? 13.326 4.008 -13.683 1.00 94.81 88 SER A C 1
ATOM 678 O O . SER A 1 88 ? 14.379 4.263 -14.266 1.00 94.81 88 SER A O 1
ATOM 680 N N . LEU A 1 89 ? 12.927 2.752 -13.448 1.00 94.75 89 LEU A N 1
ATOM 681 C CA . LEU A 1 89 ? 13.650 1.567 -13.908 1.00 94.75 89 LEU A CA 1
ATOM 682 C C . LEU A 1 89 ? 13.407 1.276 -15.395 1.00 94.75 89 LEU A C 1
ATOM 684 O O . LEU A 1 89 ? 14.211 0.574 -16.008 1.00 94.75 89 LEU A O 1
ATOM 688 N N . TYR A 1 90 ? 12.313 1.788 -15.961 1.00 94.56 90 TYR A N 1
ATOM 689 C CA . TYR A 1 90 ? 11.886 1.517 -17.335 1.00 94.56 90 TYR A CA 1
ATOM 690 C C . TYR A 1 90 ? 12.071 2.727 -18.252 1.00 94.56 90 TYR A C 1
ATOM 692 O O . TYR A 1 90 ? 12.475 2.554 -19.402 1.00 94.56 90 TYR A O 1
ATOM 700 N N . ASP A 1 91 ? 11.818 3.937 -17.749 1.00 94.69 91 ASP A N 1
ATOM 701 C CA . ASP A 1 91 ? 11.984 5.184 -18.490 1.00 94.69 91 ASP A CA 1
ATOM 702 C C . ASP A 1 91 ? 12.601 6.273 -17.598 1.00 94.69 91 ASP A C 1
ATOM 704 O O . ASP A 1 91 ? 12.016 6.726 -16.613 1.00 94.69 91 ASP A O 1
ATOM 708 N N . THR A 1 92 ? 13.804 6.723 -17.961 1.00 90.81 92 THR A N 1
ATOM 709 C CA . THR A 1 92 ? 14.526 7.775 -17.230 1.00 90.81 92 THR A CA 1
ATOM 710 C C . THR A 1 92 ? 13.924 9.166 -17.428 1.00 90.81 92 THR A C 1
ATOM 712 O O . THR A 1 92 ? 14.244 10.073 -16.660 1.00 90.81 92 THR A O 1
ATOM 715 N N . GLY A 1 93 ? 13.074 9.347 -18.443 1.00 93.12 93 GLY A N 1
ATOM 716 C CA . GLY A 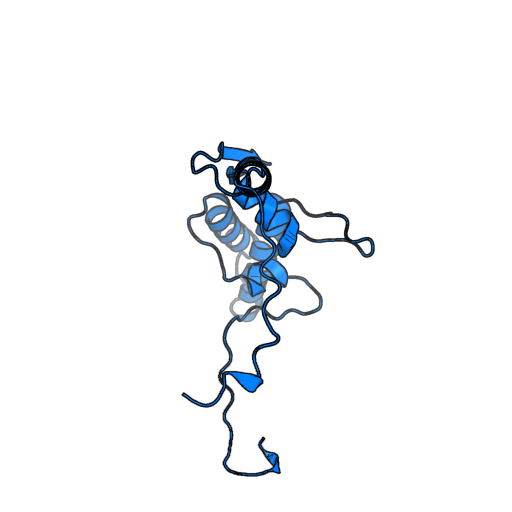1 93 ? 12.326 10.573 -18.707 1.00 93.12 93 GLY A CA 1
ATOM 717 C C . GLY A 1 93 ? 10.914 10.584 -18.118 1.00 93.12 93 GLY A C 1
ATOM 718 O O . GLY A 1 93 ? 10.203 11.571 -18.315 1.00 93.12 93 GLY A O 1
ATOM 719 N N . ALA A 1 94 ? 10.502 9.523 -17.415 1.00 94.50 94 ALA A N 1
ATOM 720 C CA . ALA A 1 94 ? 9.159 9.416 -16.863 1.00 94.50 94 ALA A CA 1
ATOM 721 C C . ALA A 1 94 ? 8.871 10.511 -15.825 1.00 94.50 94 ALA A C 1
ATOM 723 O O . ALA A 1 94 ? 9.669 10.777 -14.920 1.00 94.50 94 ALA A O 1
ATOM 724 N N . ASP A 1 95 ? 7.679 11.104 -15.907 1.00 96.44 95 ASP A N 1
ATOM 725 C CA . ASP A 1 95 ? 7.171 12.015 -14.882 1.00 96.44 95 ASP A CA 1
ATOM 726 C C . ASP A 1 95 ? 6.607 11.212 -13.700 1.00 96.44 95 ASP A C 1
ATOM 728 O O . ASP A 1 95 ? 5.408 10.944 -13.591 1.00 96.44 95 ASP A O 1
ATOM 732 N N . ILE A 1 96 ? 7.507 10.806 -12.804 1.00 97.25 96 ILE A N 1
ATOM 733 C CA . ILE A 1 96 ? 7.177 10.017 -11.608 1.00 97.25 96 ILE A CA 1
ATOM 734 C C . ILE A 1 96 ? 6.154 10.749 -10.730 1.00 97.25 96 ILE A C 1
ATOM 736 O O . ILE A 1 96 ? 5.297 10.109 -10.125 1.00 97.25 96 ILE A O 1
ATOM 740 N N . SER A 1 97 ? 6.218 12.082 -10.660 1.00 97.44 97 SER A N 1
ATOM 741 C CA . SER A 1 97 ? 5.299 12.876 -9.843 1.00 97.44 97 SER A CA 1
ATOM 742 C C . SER A 1 97 ? 3.881 12.867 -10.410 1.00 97.44 97 SER A C 1
ATOM 744 O O . SER A 1 97 ? 2.927 12.721 -9.646 1.00 97.44 97 SER A O 1
ATOM 746 N N . ALA A 1 98 ? 3.727 12.957 -11.734 1.00 98.00 98 ALA A N 1
ATOM 747 C CA . ALA A 1 98 ? 2.424 12.806 -12.374 1.00 98.00 98 ALA A CA 1
ATOM 748 C C . ALA A 1 98 ? 1.840 11.398 -12.157 1.00 98.00 98 ALA A C 1
ATOM 750 O O . ALA A 1 98 ? 0.655 11.260 -11.856 1.00 98.00 98 ALA A O 1
ATOM 751 N N . ILE A 1 99 ? 2.669 10.355 -12.255 1.00 98.06 99 ILE A N 1
ATOM 752 C CA . ILE A 1 99 ? 2.238 8.960 -12.068 1.00 98.06 99 ILE A CA 1
ATOM 753 C C . ILE A 1 99 ? 1.861 8.677 -10.607 1.00 98.06 99 ILE A C 1
ATOM 755 O O . ILE A 1 99 ? 0.839 8.041 -10.343 1.00 98.06 99 ILE A O 1
ATOM 759 N N . GLU A 1 100 ? 2.637 9.191 -9.648 1.00 98.44 100 GLU A N 1
ATOM 760 C CA . GLU A 1 100 ? 2.291 9.144 -8.225 1.00 98.44 100 GLU A CA 1
ATOM 761 C C . GLU A 1 100 ? 0.903 9.743 -7.980 1.00 98.44 100 GLU A C 1
ATOM 763 O O . GLU A 1 100 ? 0.091 9.137 -7.280 1.00 98.44 100 GLU A O 1
ATOM 768 N N . GLU A 1 101 ? 0.610 10.910 -8.559 1.00 98.44 101 GLU A N 1
ATOM 769 C CA . GLU A 1 101 ? -0.679 11.567 -8.354 1.00 98.44 101 GLU A CA 1
ATOM 770 C C . GLU A 1 101 ? -1.838 10.750 -8.940 1.00 98.44 101 GLU A C 1
ATOM 772 O O . GLU A 1 101 ? -2.875 10.628 -8.291 1.00 98.44 101 GLU A O 1
ATOM 777 N N . ILE A 1 102 ? -1.650 10.104 -10.096 1.00 98.38 102 ILE A N 1
ATOM 778 C CA . ILE A 1 102 ? -2.648 9.186 -10.669 1.00 98.38 102 ILE A CA 1
ATOM 779 C C . ILE A 1 102 ? -2.955 8.046 -9.688 1.00 98.38 102 ILE A C 1
ATOM 781 O O . ILE A 1 102 ? -4.120 7.810 -9.364 1.00 98.38 102 ILE A O 1
ATOM 785 N N . PHE A 1 103 ? -1.934 7.355 -9.172 1.00 98.50 103 PHE A N 1
ATOM 786 C CA . PHE A 1 103 ? -2.149 6.257 -8.222 1.00 98.50 103 PHE A CA 1
ATOM 787 C C . PHE A 1 103 ? -2.767 6.724 -6.908 1.00 98.50 103 PHE A C 1
ATOM 789 O O . PHE A 1 103 ? -3.616 6.031 -6.347 1.00 98.50 103 PHE A O 1
ATOM 796 N N . TYR A 1 104 ? -2.354 7.890 -6.417 1.00 98.38 104 TYR A N 1
ATOM 797 C CA . TYR A 1 104 ? -2.923 8.471 -5.213 1.00 98.38 104 TYR A CA 1
ATOM 798 C C . TYR A 1 104 ? -4.420 8.740 -5.382 1.00 98.38 104 TYR A C 1
ATOM 800 O O . TYR A 1 104 ? -5.198 8.290 -4.543 1.00 98.38 104 TYR A O 1
ATOM 808 N N . GLN A 1 105 ? -4.825 9.382 -6.483 1.00 97.81 105 GLN A N 1
ATOM 809 C CA . GLN A 1 105 ? -6.230 9.695 -6.757 1.00 97.81 105 GLN A CA 1
ATOM 810 C C . GLN A 1 105 ? -7.091 8.438 -6.900 1.00 97.81 105 GLN A C 1
ATOM 812 O O . GLN A 1 105 ? -8.165 8.355 -6.305 1.00 97.81 105 GLN A O 1
ATOM 817 N N . LEU A 1 106 ? -6.591 7.417 -7.606 1.00 98.00 106 LEU A N 1
ATOM 818 C CA . LEU A 1 106 ? -7.277 6.127 -7.730 1.00 98.00 106 LEU A CA 1
ATOM 819 C C . LEU A 1 106 ? -7.561 5.485 -6.361 1.00 98.00 106 LEU A C 1
ATOM 821 O O . LEU A 1 106 ? -8.640 4.926 -6.149 1.00 98.00 106 LEU A O 1
ATOM 825 N N . MET A 1 107 ? -6.615 5.584 -5.420 1.00 97.56 107 MET A N 1
ATOM 826 C CA . MET A 1 107 ? -6.783 5.051 -4.066 1.00 97.56 107 MET A CA 1
ATOM 827 C C . MET A 1 107 ? -7.683 5.927 -3.191 1.00 97.56 107 MET A C 1
ATOM 829 O O . MET A 1 107 ? -8.519 5.387 -2.468 1.00 97.56 107 MET A O 1
ATOM 833 N N . THR A 1 108 ? -7.559 7.258 -3.241 1.00 96.25 108 THR A N 1
ATOM 834 C CA . THR A 1 108 ? -8.398 8.159 -2.431 1.00 96.25 108 THR A CA 1
ATOM 835 C C . THR A 1 108 ? -9.853 8.172 -2.877 1.00 96.25 108 THR A C 1
ATOM 837 O O . THR A 1 108 ? -10.735 8.304 -2.034 1.00 96.25 108 THR A O 1
ATOM 840 N N . ASN A 1 109 ? -10.113 7.969 -4.170 1.00 95.44 109 ASN A N 1
ATOM 841 C CA . ASN A 1 109 ? -11.466 7.814 -4.707 1.00 95.44 109 ASN A CA 1
ATOM 842 C C . ASN A 1 109 ? -12.022 6.394 -4.521 1.00 95.44 109 ASN A C 1
ATOM 844 O O . ASN A 1 109 ? -13.167 6.133 -4.883 1.00 95.44 109 ASN A O 1
ATOM 848 N N . LEU A 1 110 ? -11.221 5.469 -3.973 1.00 94.62 110 LEU A N 1
ATOM 849 C CA . LEU A 1 110 ? -11.548 4.047 -3.829 1.00 94.62 110 LEU A CA 1
ATOM 850 C C . LEU A 1 110 ? -11.908 3.362 -5.165 1.00 94.62 110 LEU A C 1
ATOM 852 O O . LEU A 1 110 ? -12.603 2.347 -5.177 1.00 94.62 110 LEU A O 1
ATOM 856 N N . GLU A 1 111 ? -11.409 3.889 -6.286 1.00 97.31 111 GLU A N 1
ATOM 857 C CA . GLU A 1 111 ? -11.564 3.304 -7.625 1.00 97.31 111 GLU A CA 1
ATOM 858 C C . GLU A 1 111 ? -10.668 2.071 -7.793 1.00 97.31 111 GLU A C 1
ATOM 860 O O . GLU A 1 111 ? -11.025 1.110 -8.477 1.00 97.31 111 GLU A O 1
ATOM 865 N N . PHE A 1 112 ? -9.509 2.078 -7.130 1.00 97.62 112 PHE A N 1
ATOM 866 C CA . PHE A 1 112 ? -8.588 0.953 -7.083 1.00 97.62 112 PHE A CA 1
ATOM 867 C C . PHE A 1 112 ? -7.845 0.911 -5.748 1.00 97.62 112 PHE A C 1
ATOM 869 O O . PHE A 1 112 ? -7.322 1.918 -5.280 1.00 97.62 112 PHE A O 1
ATOM 876 N N . LEU A 1 113 ? -7.733 -0.284 -5.165 1.00 97.25 113 LEU A N 1
ATOM 877 C CA . LEU A 1 113 ? -6.875 -0.543 -4.013 1.00 97.25 1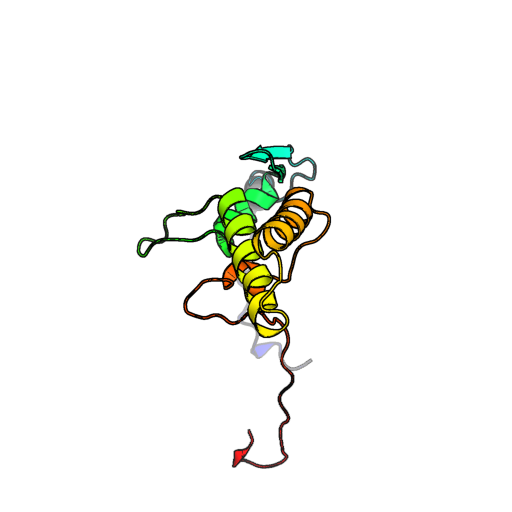13 LEU A CA 1
ATOM 878 C C . LEU A 1 113 ? -5.974 -1.742 -4.313 1.00 97.25 113 LEU A C 1
ATOM 880 O O . LEU A 1 113 ? -6.468 -2.773 -4.782 1.00 97.25 113 LEU A O 1
ATOM 884 N N . PRO A 1 114 ? -4.666 -1.656 -4.018 1.00 97.50 114 PRO A N 1
ATOM 885 C CA . PRO A 1 114 ? -3.797 -2.809 -4.133 1.00 97.50 114 PRO A CA 1
ATOM 886 C C . PRO A 1 114 ? -4.084 -3.811 -3.003 1.00 97.50 114 PRO A C 1
ATOM 888 O O . PRO A 1 114 ? -4.818 -3.540 -2.050 1.00 97.50 114 PRO A O 1
ATOM 891 N N . ASN A 1 115 ? -3.491 -4.998 -3.103 1.00 98.00 115 ASN A N 1
ATOM 892 C CA . ASN A 1 115 ? -3.653 -6.044 -2.095 1.00 98.00 115 ASN A CA 1
ATOM 893 C C . ASN A 1 115 ? -3.120 -5.621 -0.703 1.00 98.00 115 ASN A C 1
ATOM 895 O O . ASN A 1 115 ? -2.399 -4.629 -0.546 1.00 98.00 115 ASN A O 1
ATOM 899 N N . SER A 1 116 ? -3.433 -6.417 0.325 1.00 97.06 116 SER A N 1
ATOM 900 C CA . SER A 1 116 ? -3.037 -6.103 1.702 1.00 97.06 116 SER A CA 1
ATOM 901 C C . SER A 1 116 ? -1.520 -5.952 1.909 1.00 97.06 116 SER A C 1
ATOM 903 O O . SER A 1 116 ? -1.137 -4.952 2.518 1.00 97.06 116 SER A O 1
ATOM 905 N N . PRO A 1 117 ? -0.641 -6.850 1.407 1.00 97.31 117 PRO A N 1
ATOM 906 C CA . PRO A 1 117 ? 0.805 -6.679 1.574 1.00 97.31 117 PRO A CA 1
ATOM 907 C C . PRO A 1 117 ? 1.343 -5.385 0.963 1.00 97.31 117 PRO A C 1
ATOM 909 O O . PRO A 1 117 ? 2.220 -4.758 1.548 1.00 97.31 117 PRO A O 1
ATOM 912 N N . THR A 1 118 ? 0.781 -4.926 -0.158 1.00 98.00 118 THR A N 1
ATOM 913 C CA . THR A 1 118 ? 1.190 -3.650 -0.759 1.00 98.00 118 THR A CA 1
ATOM 914 C C . THR A 1 118 ? 0.889 -2.476 0.176 1.00 98.00 118 THR A C 1
ATOM 916 O O . THR A 1 118 ? 1.780 -1.677 0.458 1.00 98.00 118 THR A O 1
ATOM 919 N N . LEU A 1 119 ? -0.326 -2.396 0.731 1.00 97.56 119 LEU A N 1
ATOM 920 C CA . LEU A 1 119 ? -0.696 -1.332 1.678 1.00 97.56 119 LEU A CA 1
ATOM 921 C C . LEU A 1 119 ? 0.170 -1.364 2.953 1.00 97.56 119 LEU A C 1
ATOM 923 O O . LEU A 1 119 ? 0.614 -0.322 3.448 1.00 97.56 119 LEU A O 1
ATOM 927 N N . MET A 1 120 ? 0.438 -2.567 3.467 1.00 95.81 120 MET A N 1
ATOM 928 C CA . MET A 1 120 ? 1.201 -2.782 4.699 1.00 95.81 120 MET A CA 1
ATOM 929 C C . MET A 1 120 ? 2.694 -2.465 4.544 1.00 95.81 120 MET A C 1
ATOM 931 O O . MET A 1 120 ? 3.282 -1.868 5.448 1.00 95.81 120 MET A O 1
ATOM 935 N N . ASN A 1 121 ? 3.302 -2.847 3.415 1.00 96.94 121 ASN A N 1
ATOM 936 C CA . ASN A 1 121 ? 4.760 -2.965 3.302 1.00 96.94 121 ASN A CA 1
ATOM 937 C C . ASN A 1 121 ? 5.411 -2.003 2.299 1.00 96.94 121 ASN A C 1
ATOM 939 O O . ASN A 1 121 ? 6.630 -1.837 2.353 1.00 96.94 121 ASN A O 1
ATOM 943 N N . ALA A 1 122 ? 4.655 -1.351 1.406 1.00 97.75 122 ALA A N 1
ATOM 944 C CA . ALA A 1 122 ? 5.230 -0.416 0.435 1.00 97.75 122 ALA A CA 1
ATOM 945 C C . ALA A 1 122 ? 6.022 0.707 1.130 1.00 97.75 122 ALA A C 1
ATOM 947 O O . ALA A 1 122 ? 5.513 1.374 2.032 1.00 97.75 122 ALA A O 1
ATOM 948 N N . GLY A 1 123 ? 7.274 0.918 0.724 1.00 94.88 123 GLY A N 1
ATOM 949 C CA . GLY A 1 123 ? 8.155 1.924 1.327 1.00 94.88 123 GLY A CA 1
ATOM 950 C C . GLY A 1 123 ? 8.646 1.596 2.742 1.00 94.88 123 GLY A C 1
ATOM 951 O O . GLY A 1 123 ? 9.160 2.486 3.414 1.00 94.88 123 GLY A O 1
ATOM 952 N N . ARG A 1 124 ? 8.489 0.350 3.212 1.00 93.19 124 ARG A N 1
ATOM 953 C CA . ARG A 1 124 ? 9.006 -0.125 4.506 1.00 93.19 124 ARG A CA 1
ATOM 954 C C . ARG A 1 124 ? 10.110 -1.162 4.322 1.00 93.19 124 ARG A C 1
ATOM 956 O O . ARG A 1 124 ? 10.253 -1.737 3.250 1.00 93.19 124 ARG A O 1
ATOM 963 N N . GLU A 1 125 ? 10.839 -1.428 5.403 1.00 90.25 125 GLU A N 1
ATOM 964 C CA . GLU A 1 125 ? 12.012 -2.314 5.429 1.00 90.25 125 GLU A CA 1
ATOM 965 C C . GLU A 1 125 ? 11.748 -3.715 4.852 1.00 90.25 125 GLU A C 1
ATOM 967 O O . GLU A 1 125 ? 12.562 -4.210 4.081 1.00 90.25 125 GLU A O 1
ATOM 972 N N . LEU A 1 126 ? 10.597 -4.333 5.158 1.00 89.94 126 LEU A N 1
ATOM 973 C CA . LEU A 1 126 ? 10.265 -5.673 4.653 1.00 89.94 126 LEU A CA 1
ATOM 974 C C . LEU A 1 126 ? 10.089 -5.714 3.122 1.00 89.94 126 LEU A C 1
ATOM 976 O O . LEU A 1 126 ? 10.405 -6.725 2.504 1.00 89.94 126 LEU A O 1
ATOM 980 N N . GLY A 1 127 ? 9.541 -4.655 2.513 1.00 90.25 127 GLY A N 1
ATOM 981 C CA . GLY A 1 127 ? 9.448 -4.488 1.052 1.00 90.25 127 GLY A CA 1
ATOM 982 C C . GLY A 1 127 ? 8.633 -5.529 0.262 1.00 90.25 127 GLY A C 1
ATOM 983 O O . GLY A 1 127 ? 8.593 -5.472 -0.963 1.00 90.25 127 GLY A O 1
ATOM 984 N N . GLN A 1 128 ? 7.973 -6.485 0.917 1.00 96.25 128 GLN A N 1
ATOM 985 C CA . GLN A 1 128 ? 7.265 -7.588 0.264 1.00 96.25 128 GLN A CA 1
ATOM 986 C C . GLN A 1 128 ? 5.806 -7.200 -0.060 1.00 96.25 128 GLN A C 1
ATOM 988 O O . GLN A 1 128 ? 5.002 -7.005 0.850 1.00 96.25 128 GLN A O 1
ATOM 993 N N . LEU A 1 129 ? 5.453 -7.082 -1.350 1.00 97.12 129 LEU A N 1
ATOM 994 C CA . LEU A 1 129 ? 4.151 -6.533 -1.799 1.00 97.12 129 LEU A CA 1
ATOM 995 C C . LEU A 1 129 ? 3.158 -7.565 -2.381 1.00 97.12 129 LEU A C 1
ATOM 997 O O . LEU A 1 129 ? 1.995 -7.263 -2.634 1.00 97.12 129 LEU A O 1
ATOM 1001 N N . SER A 1 130 ? 3.601 -8.789 -2.646 1.00 96.81 130 SER A N 1
ATOM 1002 C CA . SER A 1 130 ? 2.790 -9.878 -3.221 1.00 96.81 130 SER A CA 1
ATOM 1003 C C . SER A 1 130 ? 2.060 -10.688 -2.146 1.00 96.81 130 SER A C 1
ATOM 1005 O O . SER A 1 130 ? 2.646 -11.018 -1.125 1.00 96.81 130 SER A O 1
ATOM 1007 N N . ALA A 1 131 ? 0.804 -11.066 -2.382 1.00 95.56 131 ALA A N 1
ATOM 1008 C CA . ALA A 1 131 ? 0.018 -11.858 -1.425 1.00 95.56 131 ALA A CA 1
ATOM 1009 C C . ALA A 1 131 ? 0.098 -13.375 -1.640 1.00 95.56 131 ALA A C 1
ATOM 1011 O O . ALA A 1 131 ? -0.177 -14.139 -0.719 1.00 95.56 131 ALA A O 1
ATOM 1012 N N . CYS A 1 132 ? 0.448 -13.809 -2.849 1.00 97.12 132 CYS A N 1
ATOM 1013 C CA . CYS A 1 132 ? 0.352 -15.204 -3.253 1.00 97.12 132 CYS A CA 1
ATOM 1014 C C . CYS A 1 132 ? 1.713 -15.699 -3.731 1.00 97.12 132 CYS A C 1
ATOM 1016 O O . CYS A 1 132 ? 2.350 -15.053 -4.562 1.00 97.12 132 CYS A O 1
ATOM 1018 N N . PHE A 1 133 ? 2.113 -16.865 -3.236 1.00 95.50 133 PHE A N 1
ATOM 1019 C CA . PHE A 1 133 ? 3.322 -17.566 -3.643 1.00 95.50 133 PHE A CA 1
ATOM 1020 C C . PHE A 1 133 ? 2.964 -19.010 -3.961 1.00 95.50 133 PHE A C 1
ATOM 1022 O O . PHE A 1 133 ? 2.137 -19.614 -3.278 1.00 95.50 133 PHE A O 1
ATOM 1029 N N . VAL A 1 134 ? 3.594 -19.556 -4.992 1.00 95.94 134 VAL A N 1
ATOM 1030 C CA . VAL A 1 134 ? 3.522 -20.976 -5.327 1.00 95.94 134 VAL A CA 1
ATOM 1031 C C . VAL A 1 134 ? 4.941 -21.505 -5.222 1.00 95.94 134 VAL A C 1
ATOM 1033 O O . VAL A 1 134 ? 5.844 -20.959 -5.852 1.00 95.94 134 VAL A O 1
ATOM 1036 N N . ILE A 1 135 ? 5.135 -22.524 -4.389 1.00 93.94 135 ILE A N 1
ATOM 1037 C CA . ILE A 1 135 ? 6.439 -23.140 -4.146 1.00 93.94 135 ILE A CA 1
ATOM 1038 C C . ILE A 1 135 ? 6.336 -24.597 -4.609 1.00 93.94 135 ILE A C 1
ATOM 1040 O O . ILE A 1 135 ? 5.400 -25.281 -4.183 1.00 93.94 135 ILE A O 1
ATOM 1044 N N . PRO A 1 136 ? 7.223 -25.068 -5.505 1.00 91.44 136 PRO A N 1
ATOM 1045 C CA . PRO A 1 136 ? 7.267 -26.478 -5.866 1.00 91.44 136 PRO A CA 1
ATOM 1046 C C . PRO A 1 136 ? 7.742 -27.305 -4.667 1.00 91.44 136 PRO A C 1
ATOM 1048 O O . PRO A 1 136 ? 8.612 -26.865 -3.918 1.00 91.44 136 PRO A O 1
ATOM 1051 N N . VAL A 1 137 ? 7.167 -28.493 -4.495 1.00 93.88 137 VAL A N 1
ATOM 1052 C CA . VAL A 1 137 ? 7.593 -29.468 -3.486 1.00 93.88 137 VAL A CA 1
ATOM 1053 C C . VAL A 1 137 ? 7.921 -30.752 -4.229 1.00 93.88 137 VAL A C 1
ATOM 1055 O O . VAL A 1 137 ? 7.037 -31.331 -4.867 1.00 93.88 137 VAL A O 1
ATOM 1058 N N . ASP A 1 138 ? 9.187 -31.152 -4.181 1.00 92.38 138 ASP A N 1
ATOM 1059 C CA . ASP A 1 138 ? 9.650 -32.402 -4.766 1.00 92.38 138 ASP A CA 1
ATOM 1060 C C . ASP A 1 138 ? 9.346 -33.570 -3.819 1.00 92.38 138 ASP A C 1
ATOM 1062 O O . ASP A 1 138 ? 9.225 -33.409 -2.603 1.00 92.38 138 ASP A O 1
ATOM 1066 N N . ASP A 1 139 ? 9.233 -34.772 -4.378 1.00 94.00 139 ASP A N 1
ATOM 1067 C CA . ASP A 1 139 ? 9.003 -36.001 -3.611 1.00 94.00 139 ASP A CA 1
ATOM 1068 C C . ASP A 1 139 ? 10.323 -36.526 -3.010 1.00 94.00 139 ASP A C 1
ATOM 1070 O O . ASP A 1 139 ? 10.850 -37.570 -3.400 1.00 94.00 139 ASP A O 1
ATOM 1074 N N . SER A 1 140 ? 10.920 -35.744 -2.108 1.00 95.75 140 SER A N 1
ATOM 1075 C CA . SER A 1 140 ? 12.112 -36.108 -1.335 1.00 95.75 140 SER A CA 1
ATOM 1076 C C . SER A 1 140 ? 12.033 -35.556 0.089 1.00 95.75 140 SER A C 1
ATOM 1078 O O . SER A 1 140 ? 11.407 -34.527 0.336 1.00 95.75 140 SER A O 1
ATOM 1080 N N . MET A 1 141 ? 12.689 -36.228 1.042 1.00 92.75 141 MET A N 1
ATOM 1081 C CA . MET A 1 141 ? 12.735 -35.763 2.438 1.00 92.75 141 MET A CA 1
ATOM 1082 C C . MET A 1 141 ? 13.463 -34.429 2.570 1.00 92.75 141 MET A C 1
ATOM 1084 O O . MET A 1 141 ? 13.152 -33.644 3.451 1.00 92.75 141 MET A O 1
ATOM 1088 N N . GLU A 1 142 ? 14.442 -34.176 1.708 1.00 91.38 142 GLU A N 1
ATOM 1089 C CA . GLU A 1 142 ? 15.193 -32.928 1.680 1.00 91.38 142 GLU A CA 1
ATOM 1090 C C . GLU A 1 142 ? 14.353 -31.746 1.172 1.00 91.38 142 GLU A C 1
ATOM 1092 O O . GLU A 1 142 ? 14.679 -30.600 1.478 1.00 91.38 142 GLU A O 1
ATOM 1097 N N . SER A 1 143 ? 13.299 -32.008 0.389 1.00 84.75 143 SER A N 1
ATOM 1098 C CA . SER A 1 143 ? 12.411 -30.979 -0.161 1.00 84.75 143 SER A CA 1
ATOM 1099 C C . SER A 1 143 ? 11.233 -30.612 0.752 1.00 84.75 143 SER A C 1
ATOM 1101 O O . SER A 1 143 ? 10.584 -29.597 0.481 1.00 84.75 143 SER A O 1
ATOM 1103 N N . ILE A 1 144 ? 10.923 -31.422 1.769 1.00 81.62 144 ILE A N 1
ATOM 1104 C CA . ILE A 1 144 ? 9.794 -31.233 2.701 1.00 81.62 144 ILE A CA 1
ATOM 1105 C C . ILE A 1 144 ? 10.303 -30.650 4.019 1.00 81.62 144 ILE A C 1
ATOM 1107 O O . ILE A 1 144 ? 9.700 -29.654 4.483 1.00 81.62 144 ILE A O 1
#

Radius of gyration: 23.29 Å; chains: 1; bounding box: 46×58×51 Å

InterPro domains:
  IPR008926 Ribonucleotide reductase R1 subunit, N-terminal [SSF48168] (51-128)
  IPR013509 Ribonucleotide reductase large subunit, N-terminal [PF00317] (46-127)
  IPR050862 Ribonucleoside diphosphate reductase class-2 [PTHR43371] (46-144)